Protein AF-X8E5V4-F1 (afdb_monomer_lite)

Sequence (95 aa):
MERARSLTYLAAARLDDPSTTAADGWTAAALAKAAAGDAALSCARTAVQVHGAIAQTWEHDIHLYLRHAWQRAAALGDSRALYHAVGRRFARSTT

Structure (mmCIF, N/CA/C/O backbone):
data_AF-X8E5V4-F1
#
_entry.id   AF-X8E5V4-F1
#
loop_
_atom_site.group_PDB
_atom_site.id
_atom_site.type_symbol
_atom_site.label_atom_id
_atom_site.label_alt_id
_atom_site.label_comp_id
_atom_site.label_asym_id
_atom_site.label_entity_id
_atom_site.label_seq_id
_atom_site.pdbx_PDB_ins_code
_atom_site.Cartn_x
_atom_site.Cartn_y
_atom_site.Cartn_z
_atom_site.occupancy
_atom_site.B_iso_or_equiv
_atom_site.auth_seq_id
_atom_site.auth_comp_id
_atom_site.auth_asym_id
_atom_site.auth_atom_id
_atom_site.pdbx_PDB_model_num
ATOM 1 N N . MET A 1 1 ? 4.349 -4.793 6.198 1.00 91.56 1 MET A N 1
ATOM 2 C CA . MET A 1 1 ? 4.817 -3.433 5.826 1.00 91.56 1 MET A CA 1
ATOM 3 C C . MET A 1 1 ? 6.163 -3.471 5.099 1.00 91.56 1 MET A C 1
ATOM 5 O O . MET A 1 1 ? 6.442 -2.652 4.234 1.00 91.56 1 MET A O 1
ATOM 9 N N . GLU A 1 2 ? 6.979 -4.464 5.416 1.00 97.75 2 GLU A N 1
ATOM 10 C CA . GLU A 1 2 ? 8.377 -4.644 5.042 1.00 97.75 2 GLU A CA 1
ATOM 11 C C . GLU A 1 2 ? 8.500 -4.853 3.535 1.00 97.75 2 GLU A C 1
ATOM 13 O O . GLU A 1 2 ? 9.217 -4.114 2.871 1.00 97.75 2 GLU A O 1
ATOM 18 N N . ARG A 1 3 ? 7.690 -5.761 2.972 1.00 97.88 3 ARG A N 1
ATOM 19 C CA . ARG A 1 3 ? 7.614 -5.981 1.521 1.00 97.88 3 ARG A CA 1
ATOM 20 C C . ARG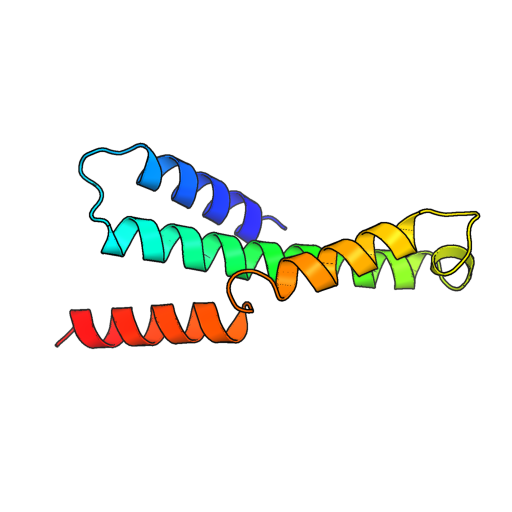 A 1 3 ? 7.271 -4.704 0.749 1.00 97.88 3 ARG A C 1
ATOM 22 O O . ARG A 1 3 ? 7.894 -4.435 -0.271 1.00 97.88 3 ARG A O 1
ATOM 29 N N . ALA A 1 4 ? 6.295 -3.927 1.224 1.00 98.31 4 ALA A N 1
ATOM 30 C CA . ALA A 1 4 ? 5.911 -2.672 0.582 1.00 98.31 4 ALA A CA 1
ATOM 31 C C . ALA A 1 4 ? 7.073 -1.674 0.587 1.00 98.31 4 ALA A C 1
ATOM 33 O O . ALA A 1 4 ? 7.399 -1.110 -0.450 1.00 98.31 4 ALA A O 1
ATOM 34 N N . ARG A 1 5 ? 7.751 -1.520 1.730 1.00 98.44 5 ARG A N 1
ATOM 35 C CA . ARG A 1 5 ? 8.932 -0.660 1.861 1.00 98.44 5 ARG A CA 1
ATOM 36 C C . ARG A 1 5 ? 10.040 -1.074 0.889 1.00 98.44 5 ARG A C 1
ATOM 38 O O . ARG A 1 5 ? 10.512 -0.237 0.126 1.00 98.44 5 ARG A O 1
ATOM 45 N N . SER A 1 6 ? 10.421 -2.351 0.883 1.00 98.50 6 SER A N 1
ATOM 46 C CA . SER A 1 6 ? 11.475 -2.866 0.001 1.00 98.50 6 SER A CA 1
ATOM 47 C C . SER A 1 6 ? 11.145 -2.663 -1.479 1.00 98.50 6 SER A C 1
ATOM 49 O O . SER A 1 6 ? 12.004 -2.220 -2.236 1.00 98.50 6 SER A O 1
ATOM 51 N N . LEU A 1 7 ? 9.902 -2.930 -1.897 1.00 98.50 7 LEU A N 1
ATOM 52 C CA . LEU A 1 7 ? 9.486 -2.738 -3.289 1.00 98.50 7 LEU A CA 1
ATOM 53 C C . LEU A 1 7 ? 9.426 -1.260 -3.684 1.00 98.50 7 LEU A C 1
ATOM 55 O O . LEU A 1 7 ? 9.801 -0.932 -4.804 1.00 98.50 7 LEU A O 1
ATOM 59 N N . THR A 1 8 ? 9.015 -0.364 -2.786 1.00 98.56 8 THR A N 1
ATOM 60 C CA . THR A 1 8 ? 9.037 1.083 -3.046 1.00 98.56 8 THR A CA 1
ATOM 61 C C . THR A 1 8 ? 10.459 1.598 -3.252 1.00 98.56 8 THR A C 1
ATOM 63 O O . THR A 1 8 ? 10.691 2.341 -4.201 1.00 98.56 8 THR A O 1
ATOM 66 N N . TYR A 1 9 ? 11.424 1.171 -2.428 1.00 98.50 9 TYR A N 1
ATOM 67 C CA . TYR A 1 9 ? 12.830 1.535 -2.637 1.00 98.50 9 TYR A CA 1
ATOM 68 C C . TYR A 1 9 ? 13.389 0.965 -3.939 1.00 98.50 9 TYR A C 1
ATOM 70 O O . TYR A 1 9 ? 14.067 1.680 -4.671 1.00 98.50 9 TYR A O 1
ATOM 78 N N . LEU A 1 10 ? 13.061 -0.289 -4.266 1.00 98.25 10 LEU A N 1
ATOM 79 C CA . LEU A 1 10 ? 13.436 -0.884 -5.547 1.00 98.25 10 LEU A CA 1
ATOM 80 C C . LEU A 1 10 ? 12.861 -0.087 -6.724 1.00 98.25 10 LEU A C 1
ATOM 82 O O . LEU A 1 10 ? 13.578 0.191 -7.677 1.00 98.25 10 LEU A O 1
ATOM 86 N N . ALA A 1 11 ? 11.581 0.282 -6.666 1.00 98.56 11 ALA A N 1
ATOM 87 C CA . ALA A 1 11 ? 10.940 1.063 -7.716 1.00 98.56 11 ALA A CA 1
ATOM 88 C C . ALA A 1 11 ? 11.594 2.437 -7.877 1.00 98.56 11 ALA A C 1
ATOM 90 O O . ALA A 1 11 ? 11.874 2.829 -9.003 1.00 98.56 11 ALA A O 1
ATOM 91 N N . ALA A 1 12 ? 11.894 3.128 -6.774 1.00 98.50 12 ALA A N 1
ATOM 92 C CA . ALA A 1 12 ? 12.607 4.401 -6.814 1.00 98.50 12 ALA A CA 1
ATOM 93 C C . ALA A 1 12 ? 13.989 4.254 -7.471 1.00 98.50 12 ALA A C 1
ATOM 95 O O . ALA A 1 12 ? 14.290 4.980 -8.410 1.00 98.50 12 ALA A O 1
ATOM 96 N N . ALA A 1 13 ? 14.781 3.262 -7.049 1.00 98.25 13 ALA A N 1
ATOM 97 C CA . ALA A 1 13 ? 16.103 3.005 -7.618 1.00 98.25 13 ALA A CA 1
ATOM 98 C C . ALA A 1 13 ? 16.048 2.660 -9.116 1.00 98.25 13 ALA A C 1
ATOM 100 O O . ALA A 1 13 ? 16.897 3.097 -9.882 1.00 98.25 13 ALA A O 1
ATOM 101 N N . ARG A 1 14 ? 15.038 1.898 -9.556 1.00 97.88 14 ARG A N 1
ATOM 102 C CA . ARG A 1 14 ? 14.858 1.563 -10.978 1.00 97.88 14 ARG A CA 1
ATOM 103 C C . ARG A 1 14 ? 14.416 2.756 -11.810 1.00 97.88 14 ARG A C 1
ATOM 105 O O . ARG A 1 14 ? 14.836 2.878 -12.946 1.00 97.88 14 ARG A O 1
ATOM 112 N N . LEU A 1 15 ? 13.577 3.627 -11.264 1.00 97.69 15 LEU A N 1
ATOM 113 C CA . LEU A 1 15 ? 13.150 4.831 -11.975 1.00 97.69 15 LEU A CA 1
ATOM 114 C C . LEU A 1 15 ? 14.272 5.874 -12.102 1.00 97.69 15 LEU A C 1
ATOM 116 O O . LEU A 1 15 ? 14.205 6.695 -13.010 1.00 97.69 15 LEU A O 1
ATOM 120 N N . ASP A 1 16 ? 15.270 5.836 -11.217 1.00 98.19 16 ASP A N 1
ATOM 121 C CA . ASP A 1 16 ? 16.448 6.713 -11.255 1.00 98.19 16 ASP A CA 1
ATOM 122 C C . ASP A 1 16 ? 17.561 6.190 -12.187 1.00 98.19 16 ASP A C 1
ATOM 124 O O . ASP A 1 16 ? 18.368 6.959 -12.701 1.00 98.19 16 ASP A O 1
ATOM 128 N N . ASP A 1 17 ? 17.597 4.879 -12.442 1.00 98.06 17 ASP A N 1
ATOM 129 C CA . ASP A 1 17 ? 18.595 4.255 -13.310 1.00 98.06 17 ASP A CA 1
ATOM 130 C C . ASP A 1 17 ? 18.281 4.511 -14.802 1.00 98.06 17 ASP A C 1
ATOM 132 O O . ASP A 1 17 ? 17.286 3.984 -15.315 1.00 98.06 17 ASP A O 1
ATOM 136 N N . PRO A 1 18 ? 19.139 5.240 -15.545 1.00 97.12 18 PRO A N 1
ATOM 137 C CA . PRO A 1 18 ? 18.902 5.570 -16.951 1.00 97.12 18 PRO A CA 1
ATOM 138 C C . PRO A 1 18 ? 18.931 4.351 -17.883 1.00 97.12 18 PRO A C 1
ATOM 140 O O . PRO A 1 18 ? 18.468 4.441 -19.020 1.00 97.12 18 PRO A O 1
ATOM 143 N N . SER A 1 19 ? 19.470 3.214 -17.434 1.00 97.56 19 SER A N 1
ATOM 144 C CA . SER A 1 19 ? 19.444 1.958 -18.188 1.00 97.56 19 SER A CA 1
ATOM 145 C C . SER A 1 19 ? 18.118 1.203 -18.052 1.00 97.56 19 SER A C 1
ATOM 147 O O . SER A 1 19 ? 17.858 0.263 -18.808 1.00 97.56 19 SER A O 1
ATOM 149 N N . THR A 1 20 ? 17.249 1.614 -17.122 1.00 97.88 20 THR A N 1
ATOM 150 C CA . THR A 1 20 ? 15.962 0.959 -16.900 1.00 97.88 20 THR A CA 1
ATOM 151 C C . THR A 1 20 ? 15.004 1.241 -18.051 1.00 97.88 20 THR A C 1
ATOM 153 O O . THR A 1 20 ? 14.656 2.383 -18.355 1.00 97.88 20 THR A O 1
ATOM 156 N N . THR A 1 21 ? 14.503 0.172 -18.671 1.00 96.56 21 THR A N 1
ATOM 157 C CA . THR A 1 21 ? 13.47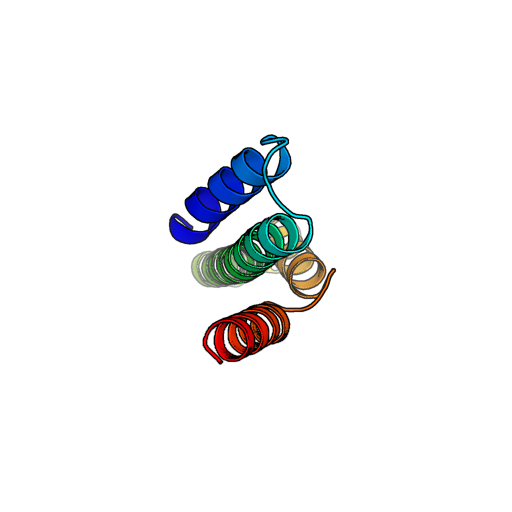0 0.295 -19.699 1.00 96.56 21 THR A CA 1
ATOM 158 C C . THR A 1 21 ? 12.154 0.784 -19.090 1.00 96.56 21 THR A C 1
ATOM 160 O O . THR A 1 21 ? 11.817 0.474 -17.945 1.00 96.56 21 THR A O 1
ATOM 163 N N . ALA A 1 22 ? 11.329 1.481 -19.878 1.00 95.44 22 ALA A N 1
ATOM 164 C CA . ALA A 1 22 ? 10.002 1.907 -19.424 1.00 95.44 22 ALA A CA 1
ATOM 165 C C . ALA A 1 22 ? 9.124 0.724 -18.954 1.00 95.44 22 ALA A C 1
ATOM 167 O O . ALA A 1 22 ? 8.292 0.876 -18.058 1.00 95.44 22 ALA A O 1
ATOM 168 N N . ALA A 1 23 ? 9.314 -0.465 -19.537 1.00 94.69 23 ALA A N 1
ATOM 169 C CA . ALA A 1 23 ? 8.592 -1.674 -19.154 1.00 94.69 23 ALA A CA 1
ATOM 170 C C . ALA A 1 23 ? 9.020 -2.200 -17.773 1.00 94.69 23 ALA A C 1
ATOM 172 O O . ALA A 1 23 ? 8.160 -2.577 -16.966 1.00 94.69 23 ALA A O 1
ATOM 173 N N . ASP A 1 24 ? 10.320 -2.189 -17.482 1.00 95.75 24 ASP A N 1
ATOM 174 C CA . ASP A 1 24 ? 10.862 -2.627 -16.194 1.00 95.75 24 ASP A CA 1
ATOM 175 C C . ASP A 1 24 ? 10.546 -1.622 -15.087 1.00 95.75 24 ASP A C 1
ATOM 177 O O . ASP A 1 24 ? 10.093 -2.014 -14.008 1.00 95.75 24 ASP A O 1
ATOM 181 N N . GLY A 1 25 ? 10.673 -0.324 -15.381 1.00 97.62 25 GLY A N 1
ATOM 182 C CA . GLY A 1 25 ? 10.276 0.755 -14.475 1.00 97.62 25 GLY A CA 1
ATOM 183 C C . GLY A 1 25 ? 8.789 0.681 -14.121 1.00 97.62 25 GLY A C 1
ATOM 184 O O . GLY A 1 25 ? 8.422 0.719 -12.945 1.00 97.62 25 GLY A O 1
ATOM 185 N N . TRP A 1 26 ? 7.922 0.461 -15.118 1.00 97.25 26 TRP A N 1
ATOM 186 C CA . TRP A 1 26 ? 6.495 0.235 -14.878 1.00 97.25 26 TRP A CA 1
ATOM 187 C C . TRP A 1 26 ? 6.246 -1.000 -14.005 1.00 97.25 26 TRP A C 1
ATOM 189 O O . TRP A 1 26 ? 5.410 -0.956 -13.105 1.00 97.25 26 TRP A O 1
ATOM 199 N N . THR A 1 27 ? 6.967 -2.100 -14.242 1.00 97.88 27 THR A N 1
ATOM 200 C CA . THR A 1 27 ? 6.806 -3.344 -13.472 1.00 97.88 27 THR A CA 1
ATOM 201 C C . THR A 1 27 ? 7.194 -3.143 -12.010 1.00 97.88 27 THR A C 1
ATOM 203 O O . THR A 1 27 ? 6.446 -3.545 -11.115 1.00 97.88 27 THR A O 1
ATOM 206 N N . ALA A 1 28 ? 8.314 -2.463 -11.752 1.00 98.19 28 ALA A N 1
ATOM 207 C CA . ALA A 1 28 ? 8.748 -2.136 -10.400 1.00 98.19 28 ALA A CA 1
ATOM 208 C C . ALA A 1 28 ? 7.734 -1.222 -9.689 1.00 98.19 28 ALA A C 1
ATOM 210 O O . ALA A 1 28 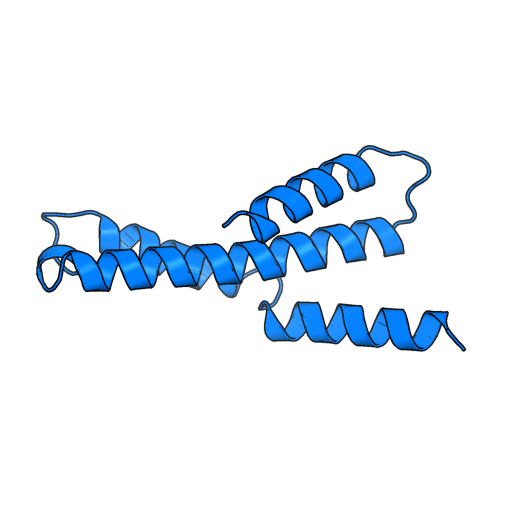? 7.318 -1.520 -8.566 1.00 98.19 28 ALA A O 1
ATOM 211 N N . ALA A 1 29 ? 7.257 -0.169 -10.363 1.00 98.44 29 ALA A N 1
ATOM 212 C CA . ALA A 1 29 ? 6.246 0.740 -9.825 1.00 98.44 29 ALA A CA 1
ATOM 213 C C . ALA A 1 29 ? 4.909 0.034 -9.532 1.00 98.44 29 ALA A C 1
ATOM 215 O O . ALA A 1 29 ? 4.320 0.245 -8.472 1.00 98.44 29 ALA A O 1
ATOM 216 N N . ALA A 1 30 ? 4.446 -0.846 -10.425 1.00 98.44 30 ALA A N 1
ATOM 217 C CA . ALA A 1 30 ? 3.212 -1.609 -10.246 1.00 98.44 30 ALA A CA 1
ATOM 218 C C . ALA A 1 30 ? 3.285 -2.548 -9.030 1.00 98.44 30 ALA A C 1
ATOM 220 O O . ALA A 1 30 ? 2.349 -2.595 -8.229 1.00 98.44 30 ALA A O 1
ATOM 221 N N . LEU A 1 31 ? 4.405 -3.261 -8.856 1.00 98.50 31 LEU A N 1
ATOM 222 C CA . LEU A 1 31 ? 4.629 -4.131 -7.697 1.00 98.50 31 LEU A CA 1
ATOM 223 C C . LEU A 1 31 ? 4.700 -3.339 -6.387 1.00 98.50 31 LEU A C 1
ATOM 225 O O . LEU A 1 31 ? 4.094 -3.750 -5.395 1.00 98.50 31 LEU A O 1
ATOM 229 N N . ALA A 1 32 ? 5.402 -2.203 -6.385 1.00 98.62 32 ALA A N 1
ATOM 230 C CA . ALA A 1 32 ? 5.481 -1.312 -5.231 1.00 98.62 32 ALA A CA 1
ATOM 231 C C . ALA A 1 32 ? 4.102 -0.773 -4.839 1.00 98.62 32 ALA A C 1
ATOM 233 O O . ALA A 1 32 ? 3.703 -0.878 -3.679 1.00 98.62 32 ALA A O 1
ATOM 234 N N . LYS A 1 33 ? 3.336 -0.272 -5.815 1.00 98.50 33 LYS A N 1
ATOM 235 C CA . LYS A 1 33 ? 1.974 0.235 -5.617 1.00 98.50 33 LYS A CA 1
ATOM 236 C C . LYS A 1 33 ? 1.077 -0.844 -5.014 1.00 98.50 33 LYS A C 1
ATOM 238 O O . LYS A 1 33 ? 0.436 -0.594 -3.995 1.00 98.50 33 LYS A O 1
ATOM 243 N N . ALA A 1 34 ? 1.035 -2.031 -5.618 1.00 98.56 34 ALA A N 1
ATOM 244 C CA . ALA A 1 34 ? 0.193 -3.127 -5.148 1.00 98.56 34 ALA A CA 1
ATOM 245 C C . ALA A 1 34 ? 0.524 -3.511 -3.694 1.00 98.56 34 ALA A C 1
ATOM 247 O O . ALA A 1 34 ? -0.358 -3.532 -2.836 1.00 98.56 34 ALA A O 1
ATOM 248 N N . ALA A 1 35 ? 1.810 -3.694 -3.379 1.00 98.50 35 ALA A N 1
ATOM 249 C CA . ALA A 1 35 ? 2.234 -4.047 -2.027 1.00 98.50 35 ALA A CA 1
ATOM 250 C C . ALA A 1 35 ? 1.959 -2.933 -1.004 1.00 98.50 35 ALA A C 1
ATOM 252 O O . ALA A 1 35 ? 1.577 -3.224 0.131 1.00 98.50 35 ALA A O 1
ATOM 253 N N . ALA A 1 36 ? 2.130 -1.665 -1.387 1.00 98.44 36 ALA A N 1
ATOM 254 C CA . ALA A 1 36 ? 1.813 -0.521 -0.535 1.00 98.44 36 ALA A CA 1
ATOM 255 C C . ALA A 1 36 ? 0.309 -0.409 -0.250 1.00 98.44 36 ALA A C 1
ATOM 257 O O . ALA A 1 36 ? -0.069 -0.147 0.892 1.00 98.44 36 ALA A O 1
ATOM 258 N N . GLY A 1 37 ? -0.542 -0.654 -1.252 1.00 98.12 37 GLY A N 1
ATOM 259 C CA . GLY A 1 37 ? -1.996 -0.693 -1.093 1.00 98.12 37 GLY A CA 1
ATOM 260 C C . GLY A 1 37 ? -2.442 -1.772 -0.105 1.00 98.12 37 GLY A C 1
ATOM 261 O O . GLY A 1 37 ? -3.175 -1.473 0.838 1.00 98.12 37 GLY A O 1
ATOM 262 N N . ASP A 1 38 ? -1.936 -2.998 -0.268 1.00 98.25 38 ASP A N 1
ATOM 263 C CA . ASP A 1 38 ? -2.234 -4.119 0.636 1.00 98.25 38 ASP A CA 1
ATOM 264 C C . ASP A 1 38 ? -1.787 -3.822 2.072 1.00 98.25 38 ASP A C 1
ATOM 266 O O . ASP A 1 38 ? -2.543 -4.022 3.026 1.00 98.25 38 ASP A O 1
ATOM 270 N N . ALA A 1 39 ? -0.568 -3.299 2.231 1.00 98.38 39 ALA A N 1
ATOM 271 C CA . ALA A 1 39 ? -0.011 -2.974 3.536 1.00 98.38 39 ALA A CA 1
ATOM 272 C C . ALA A 1 39 ? -0.799 -1.856 4.238 1.00 98.38 39 ALA A C 1
ATOM 274 O O . ALA A 1 39 ? -1.147 -2.006 5.408 1.00 98.38 39 ALA A O 1
ATOM 275 N N . ALA A 1 40 ? -1.129 -0.771 3.530 1.00 98.12 40 ALA A N 1
ATOM 276 C CA . ALA A 1 40 ? -1.895 0.342 4.087 1.00 98.12 40 ALA A CA 1
ATOM 277 C C . ALA A 1 40 ? -3.296 -0.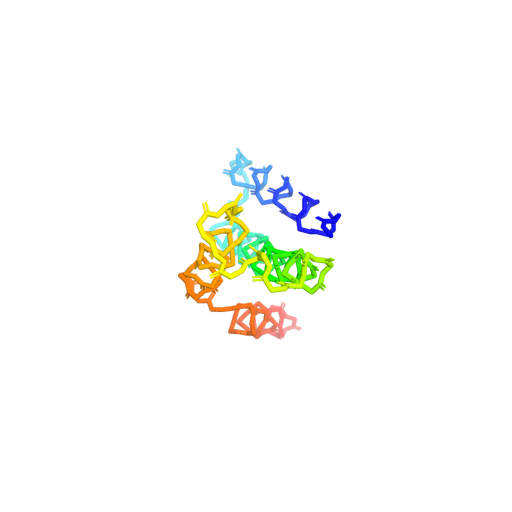098 4.536 1.00 98.12 40 ALA A C 1
ATOM 279 O O . ALA A 1 40 ? -3.718 0.235 5.643 1.00 98.12 40 ALA A O 1
ATOM 280 N N . LEU A 1 41 ? -3.997 -0.888 3.713 1.00 98.12 41 LEU A N 1
ATOM 281 C CA . LEU A 1 41 ? -5.314 -1.423 4.062 1.00 98.12 41 LEU A CA 1
ATOM 282 C C . LEU A 1 41 ? -5.254 -2.365 5.258 1.00 98.12 41 LEU A C 1
ATOM 284 O O . LEU A 1 41 ? -6.092 -2.261 6.152 1.00 98.12 41 LEU A O 1
ATOM 288 N N . SER A 1 42 ? -4.276 -3.273 5.283 1.00 98.19 42 SER A N 1
ATOM 289 C CA . SER A 1 42 ? -4.096 -4.193 6.403 1.00 98.19 42 SER A CA 1
ATOM 290 C C . SER A 1 42 ? -3.843 -3.426 7.698 1.00 98.19 42 SER A C 1
ATOM 292 O O . SER A 1 42 ? -4.533 -3.663 8.682 1.00 98.19 42 SER A O 1
ATOM 294 N N . CYS A 1 43 ? -2.905 -2.477 7.700 1.00 98.06 43 CYS A N 1
ATOM 295 C CA . CYS A 1 43 ? -2.567 -1.710 8.896 1.00 98.06 43 CYS A CA 1
ATOM 296 C C . CYS A 1 43 ? -3.727 -0.837 9.379 1.00 98.06 43 CYS A C 1
ATOM 298 O O . CYS A 1 43 ? -4.021 -0.845 10.571 1.00 98.06 43 CYS A O 1
ATOM 300 N N . ALA A 1 44 ? -4.417 -0.128 8.480 1.00 98.00 44 ALA A N 1
ATOM 301 C CA . ALA A 1 44 ? -5.537 0.725 8.867 1.00 98.00 44 ALA A CA 1
ATOM 302 C C . ALA A 1 44 ? -6.718 -0.086 9.426 1.00 98.00 44 ALA A C 1
ATOM 304 O O . ALA A 1 44 ? -7.316 0.306 10.425 1.00 98.00 44 ALA A O 1
ATOM 305 N N . ARG A 1 45 ? -7.024 -1.251 8.838 1.00 98.00 45 ARG A N 1
ATOM 306 C CA . ARG A 1 45 ? -8.060 -2.159 9.358 1.00 98.00 45 ARG A CA 1
ATOM 307 C C . ARG A 1 45 ? -7.690 -2.728 10.723 1.00 98.00 45 ARG A C 1
ATOM 309 O O . ARG A 1 45 ? -8.530 -2.737 11.617 1.00 98.00 45 ARG A O 1
ATOM 316 N N . THR A 1 46 ? -6.442 -3.158 10.903 1.00 98.38 46 THR A N 1
ATOM 317 C CA . THR A 1 46 ? -5.962 -3.622 12.210 1.00 98.38 46 THR A CA 1
ATOM 318 C C . THR A 1 46 ? -6.026 -2.505 13.249 1.00 98.38 46 THR A C 1
ATOM 320 O O . THR A 1 46 ? -6.459 -2.752 14.369 1.00 98.38 46 THR A O 1
ATOM 323 N N . ALA A 1 47 ? -5.664 -1.270 12.887 1.00 97.88 47 ALA A N 1
ATOM 324 C CA . ALA A 1 47 ? -5.764 -0.124 13.788 1.00 97.88 47 ALA A CA 1
ATOM 325 C C . ALA A 1 47 ? -7.211 0.115 14.241 1.00 97.88 47 ALA A C 1
ATOM 327 O O . ALA A 1 47 ? -7.442 0.263 15.439 1.00 97.88 47 ALA A O 1
ATOM 328 N N . VAL A 1 48 ? -8.183 0.066 13.320 1.00 98.12 48 VAL A N 1
ATOM 329 C CA . VAL A 1 48 ? -9.614 0.140 13.667 1.00 98.12 48 VAL A CA 1
ATOM 330 C C . VAL A 1 48 ? -10.000 -0.967 14.645 1.00 98.12 48 VAL A C 1
ATOM 332 O O . VAL A 1 48 ? -10.609 -0.689 15.674 1.00 98.12 48 VAL A O 1
ATOM 335 N N . GLN A 1 49 ? -9.595 -2.207 14.367 1.00 97.69 49 GLN A N 1
ATOM 336 C CA . GLN A 1 49 ? -9.934 -3.349 15.214 1.00 97.69 49 GLN A CA 1
ATOM 337 C C . GLN A 1 49 ? -9.376 -3.222 16.639 1.00 97.69 49 GLN A C 1
ATOM 339 O O . GLN A 1 49 ? -10.075 -3.548 17.593 1.00 97.69 49 GLN A O 1
ATOM 344 N N . VAL A 1 50 ? -8.133 -2.752 16.791 1.00 98.12 50 VAL A N 1
ATOM 345 C CA . VAL A 1 50 ? -7.471 -2.608 18.101 1.00 98.12 50 VAL A CA 1
ATOM 346 C C . VAL A 1 50 ? -8.123 -1.520 18.956 1.00 98.12 50 VAL A C 1
ATOM 348 O O . VAL A 1 50 ? -8.203 -1.671 20.170 1.00 98.12 50 VAL A O 1
ATOM 351 N N . HIS A 1 51 ? -8.605 -0.441 18.339 1.00 97.44 51 HIS A N 1
ATOM 352 C CA . HIS A 1 51 ? -9.201 0.685 19.065 1.00 97.44 51 HIS A CA 1
ATOM 353 C C . HIS A 1 51 ? -10.707 0.496 19.313 1.00 97.44 51 HIS A C 1
ATOM 355 O O . HIS A 1 51 ? -11.272 1.119 20.210 1.00 97.44 51 HIS A O 1
ATOM 361 N N . GLY A 1 52 ? -11.376 -0.381 18.562 1.00 96.75 52 GLY A N 1
ATOM 362 C CA . GLY A 1 52 ? -12.805 -0.632 18.724 1.00 96.75 52 GLY A CA 1
ATOM 363 C C . GLY A 1 52 ? -13.646 0.581 18.321 1.00 96.75 52 GLY A C 1
ATOM 364 O O . GLY A 1 52 ? -13.366 1.235 17.319 1.00 96.75 52 GLY A O 1
ATOM 365 N N . ALA A 1 53 ? -14.691 0.890 19.092 1.00 96.38 53 ALA A N 1
ATOM 366 C CA . ALA A 1 53 ? -15.678 1.905 18.714 1.00 96.38 53 ALA A CA 1
ATOM 367 C C . ALA A 1 53 ? -15.084 3.316 18.541 1.00 96.38 53 ALA A C 1
ATOM 369 O O . ALA A 1 53 ? -15.495 4.022 17.622 1.00 96.38 53 ALA A O 1
ATOM 370 N N . ILE A 1 54 ? -14.079 3.701 19.343 1.00 97.38 54 ILE A N 1
ATOM 371 C CA . ILE A 1 54 ? -13.433 5.027 19.246 1.00 97.38 54 ILE A CA 1
ATOM 372 C C . ILE A 1 54 ? -12.730 5.239 17.898 1.00 97.38 54 ILE A C 1
ATOM 374 O O . ILE A 1 54 ? -12.536 6.367 17.459 1.00 97.38 54 ILE A O 1
ATOM 378 N N . ALA A 1 55 ? -12.385 4.159 17.188 1.00 96.81 55 ALA A N 1
ATOM 379 C CA . ALA A 1 55 ? -11.800 4.262 15.857 1.00 96.81 55 ALA A CA 1
ATOM 380 C C . ALA A 1 55 ? -12.751 4.894 14.835 1.00 96.81 55 ALA A C 1
ATOM 382 O O . ALA A 1 55 ? -12.284 5.337 13.789 1.00 96.81 55 ALA A O 1
ATOM 383 N N . GLN A 1 56 ? -14.059 4.891 15.116 1.00 95.06 56 GLN A N 1
ATOM 384 C CA . GLN A 1 56 ? -15.122 5.355 14.230 1.00 95.06 56 GLN A CA 1
ATOM 385 C C . GLN A 1 56 ? -15.706 6.713 14.652 1.00 95.06 56 GLN A C 1
ATOM 387 O O . GLN A 1 56 ? -16.673 7.178 14.046 1.00 95.06 56 GLN A O 1
ATOM 392 N N . THR A 1 57 ? -15.134 7.346 15.676 1.00 95.56 57 THR A N 1
ATOM 393 C CA . THR A 1 57 ? -15.597 8.622 16.223 1.00 95.56 57 THR A CA 1
ATOM 394 C C . THR A 1 57 ? -14.584 9.747 15.959 1.00 95.56 57 THR A C 1
ATOM 396 O O . THR A 1 57 ? -13.543 9.523 15.339 1.00 95.56 57 THR A O 1
ATOM 399 N N . TRP A 1 58 ? -14.896 10.978 16.377 1.00 94.56 58 TRP A N 1
ATOM 400 C CA . TRP A 1 58 ? -14.052 12.164 16.142 1.00 94.56 58 TRP A CA 1
ATOM 401 C C . TRP A 1 58 ? -12.933 12.337 17.176 1.00 94.56 58 TRP A C 1
ATOM 403 O O . TRP A 1 58 ? -12.054 13.175 17.014 1.00 94.56 58 TRP A O 1
ATOM 413 N N . GLU A 1 59 ? -12.951 11.528 18.225 1.00 95.38 59 GLU A N 1
ATOM 414 C CA . GLU A 1 59 ? -11.960 11.486 19.291 1.00 95.38 59 GLU A CA 1
ATOM 415 C C . GLU A 1 59 ? -10.656 10.818 18.832 1.00 95.38 59 GLU A C 1
ATOM 417 O O . GLU A 1 59 ? -9.621 11.005 19.469 1.00 95.38 59 GLU A O 1
ATOM 422 N N . HIS A 1 60 ? -10.681 10.059 17.727 1.00 95.62 60 HIS A N 1
ATOM 423 C CA . HIS A 1 60 ? -9.479 9.487 17.130 1.00 95.62 60 HIS A CA 1
ATOM 424 C C . HIS A 1 60 ? -9.518 9.470 15.593 1.00 95.62 60 HIS A C 1
ATOM 426 O O . HIS A 1 60 ? -10.394 8.881 14.965 1.00 95.62 60 HIS A O 1
ATOM 432 N N . ASP A 1 61 ? -8.452 9.972 14.968 1.00 96.50 61 ASP A N 1
ATOM 433 C CA . ASP A 1 61 ? -8.294 10.080 13.508 1.00 96.50 61 ASP A CA 1
ATOM 434 C C . ASP A 1 61 ? -8.142 8.752 12.728 1.00 96.50 61 ASP A C 1
ATOM 436 O O . ASP A 1 61 ? -7.902 8.766 11.519 1.00 96.50 61 ASP A O 1
ATOM 440 N N . ILE A 1 62 ? -8.259 7.575 13.358 1.00 96.94 62 ILE A N 1
ATOM 441 C CA . ILE A 1 62 ? -8.035 6.274 12.688 1.00 96.94 62 ILE A CA 1
ATOM 442 C C . ILE A 1 62 ? -8.970 6.071 11.491 1.00 96.94 62 ILE A C 1
ATOM 444 O O . ILE A 1 62 ? -8.537 5.580 10.442 1.00 96.94 62 ILE A O 1
ATOM 448 N N . HIS A 1 63 ? -10.227 6.502 11.605 1.00 96.38 63 HIS A N 1
ATOM 449 C CA . HIS A 1 63 ? -11.185 6.462 10.503 1.00 96.38 63 HIS A CA 1
ATOM 450 C C . HIS A 1 63 ? -10.711 7.262 9.272 1.00 96.38 63 HIS A C 1
ATOM 452 O O . HIS A 1 63 ? -11.010 6.874 8.137 1.00 96.38 63 HIS A O 1
ATOM 458 N N . LEU A 1 64 ? -9.935 8.341 9.456 1.00 97.69 64 LEU A N 1
ATOM 459 C CA . LEU A 1 64 ? -9.345 9.114 8.356 1.00 97.69 64 LEU A CA 1
ATOM 460 C C . LEU A 1 64 ? -8.285 8.289 7.615 1.00 97.69 64 LEU A C 1
ATOM 462 O O . LEU A 1 64 ? -8.288 8.244 6.382 1.00 97.69 64 LEU A O 1
ATOM 466 N N . TYR A 1 65 ? -7.418 7.581 8.347 1.00 97.44 65 TYR A N 1
ATOM 467 C CA . TYR A 1 65 ? -6.397 6.709 7.756 1.00 97.44 65 TYR A CA 1
ATOM 468 C C . TYR A 1 65 ? -7.012 5.543 6.981 1.00 97.44 65 TYR A C 1
ATOM 470 O O . TYR A 1 65 ? -6.538 5.230 5.887 1.00 97.44 65 TYR A O 1
ATOM 478 N N . LEU A 1 66 ? -8.090 4.936 7.487 1.00 97.88 66 LEU A N 1
ATOM 479 C CA . LEU A 1 66 ? -8.808 3.884 6.764 1.00 97.88 66 LEU A CA 1
ATOM 480 C C . LEU A 1 66 ? -9.416 4.408 5.457 1.00 97.88 66 LEU A C 1
ATOM 482 O O . LEU A 1 66 ? -9.239 3.787 4.406 1.00 97.88 66 LEU A O 1
ATOM 486 N N . ARG A 1 67 ? -10.059 5.582 5.487 1.00 97.81 67 ARG A N 1
ATOM 487 C CA . ARG A 1 67 ? -10.610 6.212 4.279 1.00 97.81 67 ARG A CA 1
ATOM 488 C C . ARG A 1 67 ? -9.521 6.517 3.249 1.00 97.81 67 ARG A C 1
ATOM 490 O O . ARG A 1 67 ? -9.691 6.199 2.072 1.00 97.81 67 ARG A O 1
ATOM 497 N N . HIS A 1 68 ? -8.386 7.063 3.683 1.00 98.12 68 HIS A N 1
ATOM 498 C CA . HIS A 1 68 ? -7.243 7.304 2.801 1.00 98.12 68 HIS A CA 1
ATOM 499 C C . HIS A 1 68 ? -6.655 6.010 2.237 1.00 98.12 68 HIS A C 1
ATOM 501 O O . HIS A 1 68 ? -6.313 5.966 1.054 1.00 98.12 68 HIS A O 1
ATOM 507 N N . ALA A 1 69 ? -6.550 4.953 3.045 1.00 98.19 69 ALA A N 1
ATOM 508 C CA . ALA A 1 69 ? -6.063 3.659 2.589 1.00 98.19 69 ALA A CA 1
ATOM 509 C C . ALA A 1 69 ? -6.980 3.075 1.504 1.00 98.19 69 ALA A C 1
ATOM 511 O O . ALA A 1 69 ? -6.478 2.624 0.477 1.00 98.19 69 ALA A O 1
ATOM 512 N N . TRP A 1 70 ? -8.306 3.159 1.662 1.00 98.25 70 TRP A N 1
ATOM 513 C CA . TRP A 1 70 ? -9.260 2.747 0.624 1.00 98.25 70 TRP A CA 1
ATOM 514 C C . TRP A 1 70 ? -9.108 3.540 -0.670 1.00 98.25 70 TRP A C 1
ATOM 516 O O . TRP A 1 70 ? -8.968 2.943 -1.738 1.00 98.25 70 TRP A O 1
ATOM 526 N N . GLN A 1 71 ? -9.077 4.870 -0.584 1.00 98.25 71 GLN A N 1
ATOM 527 C CA . GLN A 1 71 ? -8.933 5.726 -1.763 1.00 98.25 71 GLN A CA 1
ATOM 528 C C . GLN A 1 71 ? -7.618 5.451 -2.508 1.00 98.25 71 GLN A C 1
ATOM 530 O O . GLN A 1 71 ? -7.615 5.273 -3.727 1.00 98.25 71 GLN A O 1
ATOM 535 N N . ARG A 1 72 ? -6.496 5.348 -1.784 1.00 97.44 72 ARG A N 1
ATOM 536 C CA . ARG A 1 72 ? -5.173 5.076 -2.373 1.00 97.44 72 ARG A CA 1
ATOM 537 C C . ARG A 1 72 ? -5.048 3.654 -2.918 1.00 97.44 72 ARG A C 1
ATOM 539 O O . ARG A 1 72 ? -4.379 3.453 -3.929 1.00 97.44 72 ARG A O 1
ATOM 546 N N . ALA A 1 73 ? -5.688 2.673 -2.284 1.00 97.25 73 ALA A N 1
ATOM 547 C CA . ALA A 1 73 ? -5.687 1.299 -2.774 1.00 97.25 73 ALA A CA 1
ATOM 548 C C . ALA A 1 73 ? -6.433 1.163 -4.109 1.00 97.25 73 ALA A C 1
ATOM 550 O O . ALA A 1 73 ? -5.985 0.399 -4.960 1.00 97.25 73 ALA A O 1
ATOM 551 N N . ALA A 1 74 ? -7.503 1.933 -4.325 1.00 96.12 74 ALA A N 1
ATOM 552 C CA . ALA A 1 74 ? -8.253 1.937 -5.582 1.00 96.12 74 ALA A CA 1
ATOM 553 C C . ALA A 1 74 ? -7.587 2.774 -6.693 1.00 96.12 74 ALA A C 1
ATOM 555 O O . ALA A 1 74 ? -7.659 2.415 -7.869 1.00 96.12 74 ALA A O 1
ATOM 556 N N . ALA A 1 75 ? -6.917 3.875 -6.340 1.00 96.69 75 ALA A N 1
ATOM 557 C CA . ALA A 1 75 ? -6.243 4.742 -7.306 1.00 96.69 75 ALA A CA 1
ATOM 558 C C . ALA A 1 75 ? -5.171 3.983 -8.108 1.00 96.69 75 ALA A C 1
ATOM 560 O O . ALA A 1 75 ? -4.484 3.129 -7.558 1.00 96.69 75 ALA A O 1
ATOM 561 N N . LEU A 1 76 ? -5.002 4.312 -9.395 1.00 95.81 76 LEU A N 1
ATOM 562 C CA . LEU A 1 76 ? -3.977 3.733 -10.287 1.00 95.81 76 LEU A CA 1
ATOM 563 C C . LEU A 1 76 ? -4.052 2.194 -10.454 1.00 95.81 76 LEU A C 1
ATOM 565 O O . LEU A 1 76 ? -3.061 1.561 -10.814 1.00 95.81 76 LEU A O 1
ATOM 569 N N . GLY A 1 77 ? -5.230 1.605 -10.213 1.00 96.25 77 GLY A N 1
ATOM 570 C CA . GLY A 1 77 ? -5.505 0.167 -10.320 1.00 96.25 77 GLY A CA 1
ATOM 571 C C . GLY A 1 77 ? -5.233 -0.588 -9.020 1.00 96.25 77 GLY A C 1
ATOM 572 O O . GLY A 1 77 ? -4.182 -0.415 -8.417 1.00 96.25 77 GLY A O 1
ATOM 573 N N . ASP A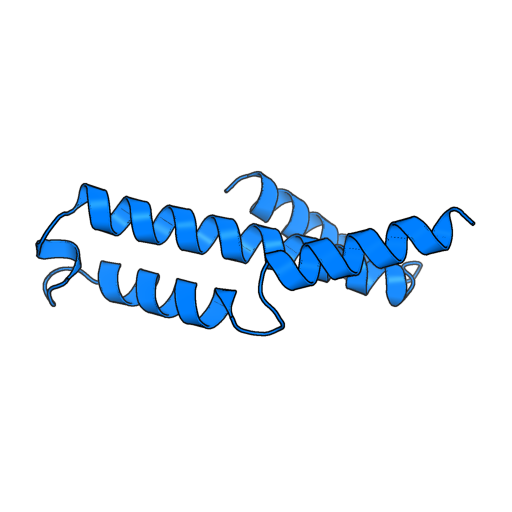 1 78 ? -6.163 -1.425 -8.560 1.00 97.44 78 ASP A N 1
ATOM 574 C CA . ASP A 1 78 ? -6.014 -2.161 -7.297 1.00 97.44 78 ASP A CA 1
ATOM 575 C C . ASP A 1 78 ? -4.873 -3.202 -7.315 1.00 97.44 78 ASP A C 1
ATOM 577 O O . ASP A 1 78 ? -4.309 -3.540 -8.361 1.00 97.44 78 ASP A O 1
ATOM 581 N N . SER A 1 79 ? -4.501 -3.712 -6.136 1.00 97.94 79 SER A N 1
ATOM 582 C CA . SER A 1 79 ? -3.392 -4.664 -6.000 1.00 97.94 79 SER A CA 1
ATOM 583 C C . SER A 1 79 ? -3.597 -5.922 -6.842 1.00 97.94 79 SER A C 1
ATOM 585 O O . SER A 1 79 ? -2.660 -6.400 -7.480 1.00 97.94 79 SER A O 1
ATOM 587 N N . ARG A 1 80 ? -4.831 -6.442 -6.903 1.00 98.00 80 ARG A N 1
ATOM 588 C CA . ARG A 1 80 ? -5.167 -7.645 -7.676 1.00 98.00 80 ARG A CA 1
ATOM 589 C C . ARG A 1 80 ? -4.933 -7.412 -9.167 1.00 98.00 80 ARG A C 1
ATOM 591 O O . ARG A 1 80 ? -4.289 -8.236 -9.817 1.00 98.00 80 ARG A O 1
ATOM 598 N N . ALA A 1 81 ? -5.431 -6.304 -9.702 1.00 98.31 81 ALA A N 1
ATOM 599 C CA . ALA A 1 81 ? -5.277 -5.926 -11.097 1.00 98.31 81 ALA A CA 1
ATOM 600 C C . ALA A 1 81 ? -3.801 -5.730 -11.462 1.00 98.31 81 ALA A C 1
ATOM 602 O O . ALA A 1 81 ? -3.359 -6.215 -12.506 1.00 98.31 81 ALA A O 1
ATOM 603 N N . LEU A 1 82 ? -3.026 -5.082 -10.589 1.00 98.44 82 LEU A N 1
ATOM 604 C CA . LEU A 1 82 ? -1.603 -4.834 -10.809 1.00 98.44 82 LEU A CA 1
ATOM 605 C C . LEU A 1 82 ? -0.768 -6.117 -10.760 1.00 98.44 82 LEU A C 1
ATOM 607 O O . LEU A 1 82 ? -0.002 -6.364 -11.692 1.00 98.44 82 LEU A O 1
ATOM 611 N N . TYR A 1 83 ? -0.949 -6.977 -9.751 1.00 98.19 83 TYR A N 1
ATOM 612 C CA . TYR A 1 83 ? -0.250 -8.268 -9.697 1.00 98.19 83 TYR A CA 1
ATOM 613 C C . TYR A 1 83 ? -0.588 -9.141 -10.906 1.00 98.19 83 TYR A C 1
ATOM 615 O O . TYR A 1 83 ? 0.306 -9.736 -11.508 1.00 98.19 83 TYR A O 1
ATOM 623 N N . HIS A 1 84 ? -1.858 -9.172 -11.315 1.00 98.25 84 HIS A N 1
ATOM 624 C CA . HIS A 1 84 ? -2.275 -9.893 -12.513 1.00 98.25 84 HIS A CA 1
ATOM 625 C C . HIS A 1 84 ? -1.628 -9.319 -13.784 1.00 98.25 84 HIS A C 1
ATOM 627 O O . HIS A 1 84 ? -1.136 -10.067 -14.629 1.00 98.25 84 HIS A O 1
ATOM 633 N N . ALA A 1 85 ? -1.579 -7.993 -13.934 1.00 97.69 85 ALA A N 1
ATOM 634 C CA . ALA A 1 85 ? -0.958 -7.351 -15.088 1.00 97.69 85 ALA A CA 1
ATOM 635 C C . ALA A 1 85 ? 0.554 -7.624 -15.175 1.00 97.69 85 ALA A C 1
ATOM 637 O O . ALA A 1 85 ? 1.051 -7.899 -16.272 1.00 97.69 85 ALA A O 1
ATOM 638 N N . VAL A 1 86 ? 1.261 -7.606 -14.040 1.00 97.44 86 VAL A N 1
ATOM 639 C CA . VAL A 1 86 ? 2.679 -7.991 -13.953 1.00 97.44 86 VAL A CA 1
ATOM 640 C C . VAL A 1 86 ? 2.861 -9.469 -14.299 1.00 97.44 86 VAL A C 1
ATOM 642 O O . VAL A 1 86 ? 3.688 -9.788 -15.149 1.00 97.44 86 VAL A O 1
ATOM 645 N N . GLY A 1 87 ? 2.040 -10.362 -13.738 1.00 97.19 87 GLY A N 1
ATOM 646 C CA . GLY A 1 87 ? 2.085 -11.795 -14.049 1.00 97.19 87 GLY A CA 1
ATOM 647 C C . GLY A 1 87 ? 1.897 -12.083 -15.541 1.00 97.19 87 GLY A C 1
ATOM 648 O O . GLY A 1 87 ? 2.658 -12.846 -16.131 1.00 97.19 87 GLY A O 1
ATOM 649 N N . ARG A 1 88 ? 0.954 -11.394 -16.198 1.00 96.50 88 ARG A N 1
ATOM 650 C CA . ARG A 1 88 ? 0.769 -11.503 -17.655 1.00 96.50 88 ARG A CA 1
ATOM 651 C C . ARG A 1 88 ? 1.968 -10.999 -18.459 1.00 96.50 88 ARG A C 1
ATOM 653 O O . ARG A 1 88 ? 2.212 -11.517 -19.542 1.00 96.50 88 ARG A O 1
ATOM 660 N N . ARG A 1 89 ? 2.667 -9.958 -17.995 1.00 94.25 89 ARG A N 1
ATOM 661 C CA . ARG A 1 89 ? 3.889 -9.460 -18.652 1.00 94.25 89 ARG A CA 1
ATOM 662 C C . ARG A 1 89 ? 5.026 -10.466 -18.524 1.00 94.25 89 ARG A C 1
ATOM 664 O O . ARG A 1 89 ? 5.645 -10.772 -19.533 1.00 94.25 89 ARG A O 1
ATOM 671 N N . PHE A 1 90 ? 5.215 -11.014 -17.326 1.00 93.56 90 PHE A N 1
ATOM 672 C CA . PHE A 1 90 ? 6.218 -12.039 -17.055 1.00 93.56 90 PHE A CA 1
ATOM 673 C C . PHE A 1 90 ? 6.021 -13.282 -17.934 1.00 93.56 90 PHE A C 1
ATOM 675 O O . PHE A 1 90 ? 6.958 -13.729 -18.580 1.00 93.56 90 PHE A O 1
ATOM 682 N N . ALA A 1 91 ? 4.786 -13.784 -18.049 1.00 93.94 91 ALA A N 1
ATOM 683 C CA . ALA A 1 91 ? 4.493 -14.948 -18.888 1.00 93.94 91 ALA A CA 1
ATOM 684 C C . ALA A 1 91 ? 4.796 -14.722 -20.383 1.00 93.94 91 ALA A C 1
ATOM 686 O O . ALA A 1 91 ? 5.166 -15.659 -21.081 1.00 93.94 91 ALA A O 1
ATOM 687 N N . ARG A 1 92 ? 4.661 -13.485 -20.883 1.00 88.69 92 ARG A N 1
ATOM 688 C CA . ARG A 1 92 ? 4.970 -13.150 -22.283 1.00 88.69 92 ARG A CA 1
ATOM 689 C C . ARG A 1 92 ? 6.456 -12.961 -22.560 1.00 88.69 92 ARG A C 1
ATOM 691 O O . ARG A 1 92 ? 6.844 -13.083 -23.708 1.00 88.69 92 ARG A O 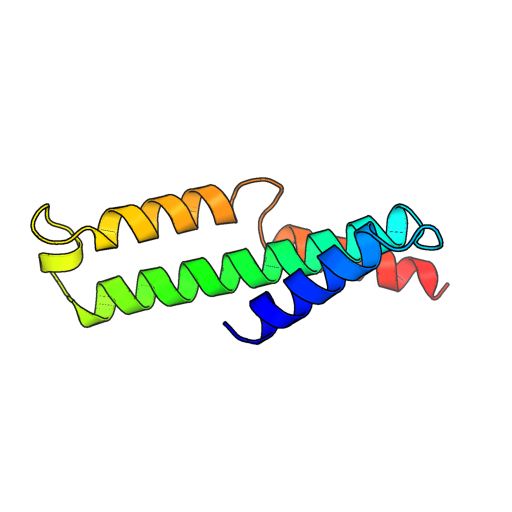1
ATOM 698 N N . SER A 1 93 ? 7.267 -12.626 -21.559 1.00 81.62 93 SER A N 1
ATOM 699 C CA . SER A 1 93 ? 8.712 -12.445 -21.750 1.00 81.62 93 SER A CA 1
ATOM 700 C C . SER A 1 93 ? 9.491 -13.760 -21.726 1.00 81.62 93 SER A C 1
ATOM 702 O O . SER A 1 93 ? 10.688 -13.753 -21.982 1.00 81.62 93 SER A O 1
ATOM 704 N N . THR A 1 94 ? 8.846 -14.871 -21.358 1.00 72.25 94 THR A N 1
ATOM 705 C CA . THR A 1 94 ? 9.463 -16.209 -21.316 1.00 72.25 94 THR A CA 1
ATOM 706 C C . THR A 1 94 ? 9.197 -17.043 -22.576 1.00 72.25 94 THR A C 1
ATOM 708 O O . THR A 1 94 ? 9.694 -18.161 -22.663 1.00 72.25 94 THR A O 1
ATOM 711 N N . THR A 1 95 ? 8.389 -16.536 -23.515 1.00 56.22 95 THR A N 1
ATOM 712 C CA . THR A 1 95 ? 8.090 -17.171 -24.813 1.00 56.22 95 THR A CA 1
ATOM 713 C C . THR A 1 95 ? 8.859 -16.454 -25.909 1.00 56.22 95 THR A C 1
ATOM 715 O O . THR A 1 95 ? 9.381 -17.151 -26.802 1.00 56.22 95 THR A O 1
#

pLDDT: mean 96.43, std 5.35, range [56.22, 98.62]

Radius of gyration: 16.26 Å; chains: 1; bounding box: 35×29×44 Å

Organism: NCBI:txid1299334

Foldseek 3Di:
DVQLVVLVVVLVVLVPDPPRDPVNNLLSVLSSLQVQLVVQQVVLVVVCVVVDPVCVDPVDCSVVSNVVSVVSCPPPHHSVRSVVVSVVVVVVVVD

InterPro domains:
  IPR009075 Acyl-CoA dehydrogenase/oxidase, C-terminal [PF00441] (2-79)
  IPR036250 Acyl-CoA dehydrogenase-like, C-terminal [SSF47203] (2-91)

Secondary structure (DSSP, 8-state):
-HHHHHHHHHHHHHHH-TT--HHHHHHHHHHHHHHHHHHHHHHHHHHHHHHGGGGGSTT-THHHHHHHHHHHHHTTS-HHHHHHHHHHHHHHHT-